Protein AF-A0A7K3ZWJ3-F1 (afdb_monomer_lite)

Secondary structure (DSSP, 8-state):
-----SSTT---EEEEEEEE-TTSS-EEEEEEES-HHHHHHHHHHHTTSTTEEEEEEETTEEEEEE--EE-----BTTTB-EEEEEEEEETTEEEEEEEEETHHHHHHTHHHHTSTT-SEEEE----TT-EEEEEEEEEEE----------EETTTEE-S--

Sequence (162 aa):
MQLELENPYVVVYKQIHAVVDDEGSRLELIERSNCYGGSAWARYHYCRGPLVKSCRNIGEWFRYTIEPGAVDLDLVSSKRSAGIESVAVNGREVEVTYAGLGGGGVGATLSRAGAEDVLRYEATESGGGRVARGTIVLPRRERMIIGIDDTDSKTEGATWSL

Radius of gyration: 18.42 Å; chains: 1; bounding box: 58×34×57 Å

Structure (mmCIF, N/CA/C/O backbone):
data_AF-A0A7K3ZWJ3-F1
#
_entry.id   AF-A0A7K3ZWJ3-F1
#
loop_
_atom_site.group_PDB
_atom_site.id
_atom_site.type_symbol
_atom_site.label_atom_id
_atom_site.label_alt_id
_atom_site.label_comp_id
_atom_site.label_asym_id
_atom_site.label_entity_id
_atom_site.label_seq_id
_atom_site.pdbx_PDB_ins_code
_atom_site.Cartn_x
_atom_site.Cartn_y
_atom_site.Cartn_z
_atom_site.occupancy
_atom_site.B_iso_or_equiv
_atom_site.auth_seq_id
_atom_site.auth_comp_id
_atom_site.auth_asym_id
_atom_site.auth_atom_id
_atom_site.pdbx_PDB_model_num
ATOM 1 N N . MET A 1 1 ? 35.267 13.521 7.972 1.00 61.84 1 MET A N 1
ATOM 2 C CA . MET A 1 1 ? 34.544 12.242 8.113 1.00 61.84 1 MET A CA 1
ATOM 3 C C . MET A 1 1 ? 33.374 12.289 7.148 1.00 61.84 1 MET A C 1
ATOM 5 O O . MET A 1 1 ? 32.490 13.112 7.343 1.00 61.84 1 MET A O 1
ATOM 9 N N . GLN A 1 2 ? 33.438 11.533 6.054 1.00 69.00 2 GLN A N 1
ATOM 10 C CA . GLN A 1 2 ? 32.365 11.464 5.063 1.00 69.00 2 GLN A CA 1
ATOM 11 C C . GLN A 1 2 ? 31.409 10.357 5.513 1.00 69.00 2 GLN A C 1
ATOM 13 O O . GLN A 1 2 ? 31.848 9.236 5.743 1.00 69.00 2 GLN A O 1
ATOM 18 N N . LEU A 1 3 ? 30.140 10.697 5.739 1.00 76.56 3 LEU A N 1
ATOM 19 C CA . LEU A 1 3 ? 29.101 9.711 6.028 1.00 76.56 3 LEU A CA 1
ATOM 20 C C . LEU A 1 3 ? 28.779 8.976 4.725 1.00 76.56 3 LEU A C 1
ATOM 22 O O . LEU A 1 3 ? 28.262 9.586 3.789 1.00 76.56 3 LEU A O 1
ATOM 26 N N . GLU A 1 4 ? 29.104 7.689 4.664 1.00 81.31 4 GLU A N 1
ATOM 27 C CA . GLU A 1 4 ? 28.627 6.801 3.608 1.00 81.31 4 GLU A CA 1
ATOM 28 C C . GLU A 1 4 ? 27.268 6.238 4.020 1.00 81.31 4 GLU A C 1
ATOM 30 O O . GLU A 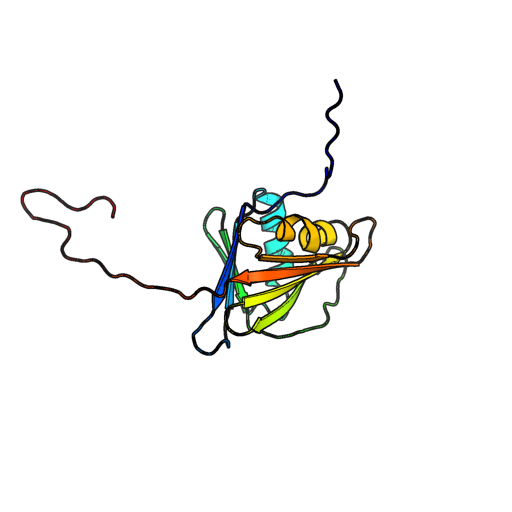1 4 ? 27.109 5.671 5.100 1.00 81.31 4 GLU A O 1
ATOM 35 N N . LEU A 1 5 ? 26.267 6.451 3.170 1.00 81.81 5 LEU A N 1
ATOM 36 C CA . LEU A 1 5 ? 24.941 5.873 3.333 1.00 81.81 5 LEU A CA 1
ATOM 37 C C . LEU A 1 5 ? 24.885 4.593 2.504 1.00 81.81 5 LEU A C 1
ATOM 39 O O . LEU A 1 5 ? 25.151 4.644 1.306 1.00 81.81 5 LEU A O 1
ATOM 43 N N . GLU A 1 6 ? 24.484 3.476 3.113 1.00 80.69 6 GLU A N 1
ATOM 44 C CA . GLU A 1 6 ? 24.318 2.202 2.397 1.00 80.69 6 GLU A CA 1
ATOM 45 C C . GLU A 1 6 ? 23.278 2.310 1.270 1.00 80.69 6 GLU A C 1
ATOM 47 O O . GLU A 1 6 ? 23.465 1.757 0.192 1.00 80.69 6 GLU A O 1
ATOM 52 N N . ASN A 1 7 ? 22.195 3.066 1.495 1.00 83.94 7 ASN A N 1
ATOM 53 C CA . ASN A 1 7 ? 21.112 3.261 0.531 1.00 83.94 7 ASN A CA 1
ATOM 54 C C . ASN A 1 7 ? 20.669 4.735 0.479 1.00 83.94 7 ASN A C 1
ATOM 56 O O . ASN A 1 7 ? 19.636 5.094 1.048 1.00 83.94 7 ASN A O 1
ATOM 60 N N . PRO A 1 8 ? 21.410 5.617 -0.218 1.00 87.62 8 PRO A N 1
ATOM 61 C CA . PRO A 1 8 ? 21.188 7.067 -0.162 1.00 87.62 8 PRO A CA 1
ATOM 62 C C . PRO A 1 8 ? 19.858 7.529 -0.782 1.00 87.62 8 PRO A C 1
ATOM 64 O O . PRO A 1 8 ? 19.431 8.656 -0.550 1.00 87.62 8 PRO A O 1
ATOM 67 N N . TYR A 1 9 ? 19.203 6.676 -1.574 1.00 88.19 9 TYR A N 1
ATOM 68 C CA . TYR A 1 9 ? 17.955 6.997 -2.276 1.00 88.19 9 TYR A CA 1
ATOM 69 C C . TYR A 1 9 ? 16.709 6.394 -1.620 1.00 88.19 9 TYR A C 1
ATOM 71 O O . TYR A 1 9 ? 15.590 6.713 -2.026 1.00 88.19 9 TYR A O 1
ATOM 79 N N . VAL A 1 10 ? 16.882 5.516 -0.629 1.00 90.69 10 VAL A N 1
ATOM 80 C CA . VAL A 1 10 ? 15.770 4.802 -0.001 1.00 90.69 10 VAL A CA 1
ATOM 81 C C . VAL A 1 10 ? 15.281 5.597 1.198 1.00 90.69 10 VAL A C 1
ATOM 83 O O . VAL A 1 10 ? 15.961 5.717 2.212 1.00 90.69 10 VAL A O 1
ATOM 86 N N . VAL A 1 11 ? 14.059 6.112 1.091 1.00 91.38 11 VAL A N 1
ATOM 87 C CA . VAL A 1 11 ? 13.335 6.681 2.232 1.00 91.38 11 VAL A CA 1
ATOM 88 C C . VAL A 1 11 ? 12.284 5.676 2.666 1.00 91.38 11 VAL A C 1
ATOM 90 O O . VAL A 1 11 ? 11.269 5.510 1.988 1.00 91.38 11 VAL A O 1
ATOM 93 N N . VAL A 1 12 ? 12.558 4.981 3.764 1.00 93.56 12 VAL A N 1
ATOM 94 C CA . VAL A 1 12 ? 11.694 3.921 4.284 1.00 93.56 12 VAL A CA 1
ATOM 95 C C . VAL A 1 12 ? 10.396 4.517 4.830 1.00 93.56 12 VAL A C 1
ATOM 97 O O . VAL A 1 12 ? 10.411 5.559 5.490 1.00 93.56 12 VAL A O 1
ATOM 100 N N . TYR A 1 13 ? 9.261 3.891 4.529 1.00 94.44 13 TYR A N 1
ATOM 101 C CA . TYR A 1 13 ? 7.970 4.256 5.113 1.00 94.44 13 TYR A CA 1
ATOM 102 C C . TYR A 1 13 ? 7.946 3.817 6.577 1.00 94.44 13 TYR A C 1
ATOM 104 O O . TYR A 1 13 ? 8.504 2.785 6.920 1.00 94.44 13 TYR A O 1
ATOM 112 N N . LYS A 1 14 ? 7.295 4.585 7.453 1.00 95.31 14 LYS A N 1
ATOM 113 C CA . LYS A 1 14 ? 7.142 4.183 8.856 1.00 95.31 14 LYS A CA 1
ATOM 114 C C . LYS A 1 14 ? 6.301 2.910 8.930 1.00 95.31 14 LYS A C 1
ATOM 116 O O . LYS A 1 14 ? 6.737 1.919 9.493 1.00 95.31 14 LYS A O 1
ATOM 121 N N . GLN A 1 15 ? 5.105 2.956 8.341 1.00 96.00 15 GLN A N 1
ATOM 122 C CA . GLN A 1 15 ? 4.070 1.932 8.492 1.00 96.00 15 GLN A CA 1
ATOM 123 C C . GLN A 1 15 ? 3.230 1.820 7.222 1.00 96.00 15 GLN A C 1
ATOM 125 O O . GLN A 1 15 ? 3.016 2.816 6.517 1.00 96.00 15 GLN A O 1
ATOM 130 N N . ILE A 1 16 ? 2.744 0.611 6.943 1.00 97.44 16 ILE A N 1
ATOM 131 C CA . ILE A 1 16 ? 1.801 0.339 5.855 1.00 97.44 16 ILE A CA 1
ATOM 132 C C . ILE A 1 16 ? 0.768 -0.668 6.358 1.00 97.44 16 ILE A C 1
ATOM 134 O O . ILE A 1 16 ? 1.102 -1.764 6.801 1.00 97.44 16 ILE A O 1
ATOM 138 N N . HIS A 1 17 ? -0.513 -0.324 6.279 1.00 97.81 17 HIS A N 1
ATOM 139 C CA . HIS A 1 17 ? -1.594 -1.212 6.695 1.00 97.81 17 HIS A CA 1
ATOM 140 C C . HIS A 1 17 ? -2.514 -1.533 5.525 1.00 97.81 17 HIS A C 1
ATOM 142 O O . HIS A 1 17 ? -2.927 -0.635 4.795 1.00 97.81 17 HIS A O 1
ATOM 148 N N . ALA A 1 18 ? -2.874 -2.808 5.393 1.00 98.31 18 ALA A N 1
ATOM 149 C CA . ALA A 1 18 ? -3.917 -3.268 4.492 1.00 98.31 18 ALA A CA 1
ATOM 150 C C . ALA A 1 18 ? -5.152 -3.654 5.312 1.00 98.31 18 ALA A C 1
ATOM 152 O O . ALA A 1 18 ? -5.154 -4.676 6.002 1.00 98.31 18 ALA A O 1
ATOM 153 N N . VAL A 1 19 ? -6.182 -2.811 5.264 1.00 98.12 19 VAL A N 1
ATOM 154 C CA . VAL A 1 19 ? -7.478 -3.084 5.894 1.00 98.12 19 VAL A CA 1
ATOM 155 C C . VAL A 1 19 ? -8.421 -3.604 4.824 1.00 98.12 19 VAL A C 1
ATOM 157 O O . VAL A 1 19 ? -8.643 -2.916 3.834 1.00 98.12 19 VAL A O 1
ATOM 160 N N . VAL A 1 20 ? -8.960 -4.798 5.001 1.00 98.06 20 VAL A N 1
ATOM 161 C CA . VAL A 1 20 ? -9.789 -5.476 4.000 1.00 98.06 20 VAL A CA 1
ATOM 162 C C . VAL A 1 20 ? -11.202 -5.628 4.547 1.00 98.06 20 VAL A C 1
ATOM 164 O O . VAL A 1 20 ? -11.378 -5.778 5.756 1.00 98.06 20 VAL A O 1
ATOM 167 N N . ASP A 1 21 ? -12.199 -5.550 3.672 1.00 95.69 21 ASP A N 1
ATOM 168 C CA . ASP A 1 21 ? -13.561 -5.955 4.013 1.00 95.69 21 ASP A CA 1
ATOM 169 C C . ASP A 1 21 ? -13.667 -7.477 4.236 1.00 95.69 21 ASP A C 1
ATOM 171 O O . ASP A 1 21 ? -12.733 -8.249 3.984 1.00 95.69 21 ASP A O 1
ATOM 175 N N . ASP A 1 22 ? -14.817 -7.917 4.738 1.00 92.44 22 ASP A N 1
ATOM 176 C CA . ASP A 1 22 ? -15.046 -9.324 5.079 1.00 92.44 22 ASP A CA 1
ATOM 177 C C . ASP A 1 22 ? -14.977 -10.219 3.831 1.00 92.44 22 ASP A C 1
ATOM 179 O O . ASP A 1 22 ? -14.364 -11.291 3.857 1.00 92.44 22 ASP A O 1
ATOM 183 N N . GLU A 1 23 ? -15.532 -9.732 2.716 1.00 93.06 23 GLU A N 1
ATOM 184 C CA . GLU A 1 23 ? -15.609 -10.439 1.433 1.00 93.06 23 GLU A CA 1
ATOM 185 C C . GLU A 1 23 ? -14.290 -10.435 0.641 1.00 93.06 23 GLU A C 1
ATOM 187 O O . GLU A 1 23 ? -14.157 -11.178 -0.331 1.00 93.06 23 GLU A O 1
ATOM 192 N N . GLY A 1 24 ? -13.306 -9.616 1.023 1.00 93.62 24 GLY A N 1
ATOM 193 C CA . GLY A 1 24 ? -12.074 -9.442 0.250 1.00 93.62 24 GLY A CA 1
ATOM 194 C C . GLY A 1 24 ? -12.262 -8.665 -1.057 1.00 93.62 24 GLY A C 1
ATOM 195 O O . GLY A 1 24 ? -11.372 -8.682 -1.906 1.00 93.62 24 GLY A O 1
ATOM 196 N N . SER A 1 25 ? -13.403 -7.996 -1.238 1.00 94.56 25 SER A N 1
ATOM 197 C CA . SER A 1 25 ? -13.757 -7.246 -2.448 1.00 94.56 25 SER A CA 1
ATOM 198 C C . SER A 1 25 ? -13.183 -5.827 -2.455 1.00 94.56 25 SER A C 1
ATOM 200 O O . SER A 1 25 ? -13.039 -5.200 -3.510 1.00 94.56 25 SER A O 1
ATOM 202 N N . ARG A 1 26 ? -12.850 -5.297 -1.272 1.00 95.94 26 ARG A N 1
ATOM 203 C CA . ARG A 1 26 ? -12.358 -3.932 -1.085 1.00 95.94 26 ARG A CA 1
ATOM 204 C C . ARG A 1 26 ? -11.242 -3.903 -0.061 1.00 95.94 26 ARG A C 1
ATOM 206 O O . ARG A 1 26 ? -11.332 -4.470 1.023 1.00 95.94 26 ARG A O 1
ATOM 213 N N . LEU A 1 27 ? -10.211 -3.144 -0.391 1.00 97.31 27 LEU A N 1
ATOM 214 C CA . LEU A 1 27 ? -9.058 -2.932 0.461 1.00 97.31 27 LEU A CA 1
ATOM 215 C C . LEU A 1 27 ? -8.811 -1.438 0.635 1.00 97.31 27 LEU A C 1
ATOM 217 O O . LEU A 1 27 ? -8.890 -0.656 -0.309 1.00 97.31 27 LEU A O 1
ATOM 221 N N . GLU A 1 28 ? -8.471 -1.032 1.847 1.00 97.81 28 GLU A N 1
ATOM 222 C CA . GLU A 1 28 ? -7.891 0.266 2.125 1.00 97.81 28 GLU A CA 1
ATOM 223 C C . GLU A 1 28 ? -6.422 0.105 2.502 1.00 97.81 28 GLU A C 1
ATOM 225 O O . GLU A 1 28 ? -6.086 -0.445 3.553 1.00 97.81 28 GLU A O 1
ATOM 230 N N . LEU A 1 29 ? -5.553 0.617 1.635 1.00 97.62 29 LEU A N 1
ATOM 231 C CA . LEU A 1 29 ? -4.126 0.700 1.885 1.00 97.62 29 LEU A CA 1
ATOM 232 C C . LEU A 1 29 ? -3.827 2.029 2.572 1.00 97.62 29 LEU A C 1
ATOM 234 O O . LEU A 1 29 ? -4.188 3.092 2.060 1.00 97.62 29 LEU A O 1
ATOM 238 N N . ILE A 1 30 ? -3.182 1.970 3.728 1.00 96.88 30 ILE A N 1
ATOM 239 C CA . ILE A 1 30 ? -2.909 3.116 4.588 1.00 96.88 30 ILE A CA 1
ATOM 240 C C . ILE A 1 30 ? -1.393 3.213 4.770 1.00 96.88 30 ILE A C 1
ATOM 242 O O . ILE A 1 30 ? -0.797 2.409 5.477 1.00 96.88 30 ILE A O 1
ATOM 246 N N . GLU A 1 31 ? -0.769 4.185 4.114 1.00 96.06 31 GLU A N 1
ATOM 247 C CA . GLU A 1 31 ? 0.680 4.376 4.090 1.00 96.06 31 GLU A CA 1
ATOM 248 C C . GLU A 1 31 ? 1.092 5.585 4.935 1.00 96.06 31 GLU A C 1
ATOM 250 O O . GLU A 1 31 ? 0.583 6.695 4.742 1.00 96.06 31 GLU A O 1
ATOM 255 N N . ARG A 1 32 ? 2.062 5.392 5.832 1.00 95.31 32 ARG A N 1
ATOM 256 C CA . ARG A 1 32 ? 2.699 6.455 6.618 1.00 95.31 32 ARG A CA 1
ATOM 257 C C . ARG A 1 32 ? 4.140 6.623 6.184 1.00 95.31 32 ARG A C 1
ATOM 259 O O . ARG A 1 32 ? 4.999 5.803 6.499 1.00 95.31 32 ARG A O 1
ATOM 266 N N . SER A 1 33 ? 4.427 7.703 5.480 1.00 88.81 33 SER A N 1
ATOM 267 C CA . SER A 1 33 ? 5.769 7.960 4.964 1.00 88.81 33 SER A CA 1
ATOM 268 C C . SER A 1 33 ? 6.590 8.859 5.882 1.00 88.81 33 SER A C 1
ATOM 270 O O . SER A 1 33 ? 6.054 9.721 6.575 1.00 88.81 33 SER A O 1
ATOM 272 N N . ASN A 1 34 ? 7.914 8.714 5.819 1.00 89.81 34 ASN A N 1
ATOM 273 C CA . ASN A 1 34 ? 8.865 9.649 6.424 1.00 89.81 34 ASN A CA 1
ATOM 274 C C . ASN A 1 34 ? 9.084 10.926 5.588 1.00 89.81 34 ASN A C 1
ATOM 276 O O . ASN A 1 34 ? 9.726 11.862 6.056 1.00 89.81 34 ASN A O 1
ATOM 280 N N . CYS A 1 35 ? 8.552 10.996 4.362 1.00 88.69 35 CYS A N 1
ATOM 281 C CA . CYS A 1 35 ? 8.711 12.146 3.474 1.00 88.69 35 CYS A CA 1
ATOM 282 C C . CYS A 1 35 ? 7.365 12.599 2.899 1.00 88.69 35 CYS A C 1
ATOM 284 O O . CYS A 1 35 ? 6.795 11.949 2.017 1.00 88.69 35 CYS A O 1
ATOM 286 N N . TYR A 1 36 ? 6.881 13.763 3.341 1.00 86.44 36 TYR A N 1
ATOM 287 C CA . TYR A 1 36 ? 5.639 14.331 2.813 1.00 86.44 36 TYR A CA 1
ATOM 288 C C . TYR A 1 36 ? 5.725 14.606 1.304 1.00 86.44 36 TYR A C 1
ATOM 290 O O . TYR A 1 36 ? 4.821 14.227 0.568 1.00 86.44 36 TYR A O 1
ATOM 298 N N . GLY A 1 37 ? 6.829 15.191 0.820 1.00 87.62 37 GLY A N 1
ATOM 299 C CA . GLY A 1 37 ? 7.011 15.504 -0.604 1.00 87.62 37 GLY A CA 1
ATOM 300 C C . GLY A 1 37 ? 6.952 14.265 -1.504 1.00 87.62 37 GLY A C 1
ATOM 301 O O . GLY A 1 37 ? 6.184 14.234 -2.467 1.00 87.62 37 GLY A O 1
ATOM 302 N N . GLY A 1 38 ? 7.687 13.207 -1.143 1.00 86.19 38 GLY A N 1
ATOM 303 C CA . GLY A 1 38 ? 7.643 11.923 -1.850 1.00 86.19 38 GLY A CA 1
ATOM 304 C C . GLY A 1 38 ? 6.254 11.280 -1.823 1.00 86.19 38 GLY A C 1
ATOM 305 O O . GLY A 1 38 ? 5.835 10.654 -2.794 1.00 86.19 38 GLY A O 1
ATOM 306 N N . SER A 1 39 ? 5.494 11.505 -0.757 1.00 84.44 39 SER A N 1
ATOM 307 C CA . SER A 1 39 ? 4.142 10.958 -0.618 1.00 84.44 39 SER A CA 1
ATOM 308 C C . SER A 1 39 ? 3.084 11.764 -1.355 1.00 84.44 39 SER A C 1
ATOM 310 O O . SER A 1 39 ? 2.156 11.189 -1.911 1.00 84.44 39 SER A O 1
ATOM 312 N N . ALA A 1 40 ? 3.228 13.086 -1.434 1.00 90.06 40 ALA A N 1
ATOM 313 C CA . ALA A 1 40 ? 2.395 13.925 -2.289 1.00 90.06 40 ALA A CA 1
ATOM 314 C C . ALA A 1 40 ? 2.606 13.568 -3.771 1.00 90.06 40 ALA A C 1
ATOM 316 O O . ALA A 1 40 ? 1.638 13.484 -4.533 1.00 90.06 40 ALA A O 1
ATOM 317 N N . TRP A 1 41 ? 3.855 13.281 -4.156 1.00 91.69 41 TRP A N 1
ATOM 318 C CA . TRP A 1 41 ? 4.194 12.736 -5.470 1.00 91.69 41 TRP A CA 1
ATOM 319 C C . TRP A 1 41 ? 3.575 11.345 -5.690 1.00 91.69 41 TRP A C 1
ATOM 321 O O . TRP A 1 41 ? 2.916 11.122 -6.708 1.00 91.69 41 TRP A O 1
ATOM 331 N N . ALA A 1 42 ? 3.705 10.432 -4.720 1.00 90.44 42 ALA A N 1
ATOM 332 C CA . ALA A 1 42 ? 3.099 9.101 -4.793 1.00 90.44 42 ALA A CA 1
ATOM 333 C C . ALA A 1 42 ? 1.574 9.199 -4.918 1.00 90.44 42 ALA A C 1
ATOM 335 O O . ALA A 1 42 ? 1.002 8.628 -5.840 1.00 90.44 42 ALA A O 1
ATOM 336 N N . ARG A 1 43 ? 0.919 10.025 -4.097 1.00 91.25 43 ARG A N 1
ATOM 337 C CA . ARG A 1 43 ? -0.513 10.318 -4.202 1.00 91.25 43 ARG A CA 1
ATOM 338 C C . ARG A 1 43 ? -0.879 10.756 -5.618 1.00 91.25 43 ARG A C 1
ATOM 340 O O . ARG A 1 43 ? -1.812 10.213 -6.196 1.00 91.25 43 ARG A O 1
ATOM 347 N N . TYR A 1 44 ? -0.147 11.699 -6.211 1.00 92.44 44 TYR A N 1
ATOM 348 C CA . TYR A 1 44 ? -0.424 12.141 -7.579 1.00 92.44 44 TYR A CA 1
ATOM 349 C C . TYR A 1 44 ? -0.441 10.957 -8.568 1.00 92.44 44 TYR A C 1
ATOM 351 O O . TYR A 1 44 ? -1.405 10.798 -9.319 1.00 92.44 44 TYR A O 1
ATOM 359 N N . HIS A 1 45 ? 0.582 10.106 -8.574 1.00 94.31 45 HIS A N 1
ATOM 360 C CA . HIS A 1 45 ? 0.658 9.026 -9.564 1.00 94.31 45 HIS A CA 1
ATOM 361 C C . HIS A 1 45 ? -0.255 7.836 -9.236 1.00 94.31 45 HIS A C 1
ATOM 363 O O . HIS A 1 45 ? -1.000 7.381 -10.103 1.00 94.31 45 HIS A O 1
ATOM 369 N N . TYR A 1 46 ? -0.264 7.382 -7.985 1.00 95.06 46 TYR A N 1
ATOM 370 C CA . TYR A 1 46 ? -0.940 6.157 -7.562 1.00 95.06 46 TYR A CA 1
ATOM 371 C C . TYR A 1 46 ? -2.460 6.333 -7.556 1.00 95.06 46 TYR A C 1
ATOM 373 O O . TYR A 1 46 ? -3.173 5.436 -7.991 1.00 95.06 46 TYR A O 1
ATOM 381 N N . CYS A 1 47 ? -2.975 7.514 -7.188 1.00 94.69 47 CYS A N 1
ATOM 382 C CA . CYS A 1 47 ? -4.417 7.786 -7.241 1.00 94.69 47 CYS A CA 1
ATOM 383 C C . CYS A 1 47 ? -5.010 7.775 -8.655 1.00 94.69 47 CYS A C 1
ATOM 385 O O . CYS A 1 47 ? -6.226 7.761 -8.802 1.00 94.69 47 CYS A O 1
ATOM 387 N N . ARG A 1 48 ? -4.167 7.843 -9.691 1.00 92.62 48 ARG A N 1
ATOM 388 C CA . ARG A 1 48 ? -4.572 7.760 -11.104 1.00 92.62 48 ARG A CA 1
ATOM 389 C C . ARG A 1 48 ? -4.320 6.370 -11.698 1.00 92.62 48 ARG A C 1
ATOM 391 O O . ARG A 1 48 ? -4.380 6.199 -12.923 1.00 92.62 48 ARG A O 1
ATOM 398 N N . GLY A 1 49 ? -3.969 5.411 -10.842 1.00 92.50 49 GLY A N 1
ATOM 399 C CA . GLY A 1 49 ? -3.852 4.003 -11.179 1.00 92.50 49 GLY A CA 1
ATOM 400 C C . GLY A 1 49 ? -5.234 3.353 -11.302 1.00 92.50 49 GLY A C 1
ATOM 401 O O . GLY A 1 49 ? -6.161 3.752 -10.602 1.00 92.50 49 GLY A O 1
ATOM 402 N N . PRO A 1 50 ? -5.388 2.352 -12.178 1.00 94.56 50 PRO A N 1
ATOM 403 C CA . PRO A 1 50 ? -6.690 1.756 -12.499 1.00 94.56 50 PRO A CA 1
ATOM 404 C C . PRO A 1 50 ? -7.321 0.944 -11.351 1.00 94.56 50 PRO A C 1
ATOM 406 O O . PRO A 1 50 ? -8.544 0.832 -11.302 1.00 94.56 50 PRO A O 1
ATOM 409 N N . LEU A 1 51 ? -6.525 0.414 -10.411 1.00 96.88 51 LEU A N 1
ATOM 410 C CA . LEU A 1 51 ? -7.041 -0.314 -9.238 1.00 96.88 51 LEU A CA 1
ATOM 411 C C . LEU A 1 51 ? -7.540 0.619 -8.121 1.00 96.88 51 LEU A C 1
ATOM 413 O O . LEU A 1 51 ? -8.350 0.218 -7.283 1.00 96.88 51 LEU A O 1
ATOM 417 N N . VAL A 1 52 ? -7.073 1.873 -8.092 1.00 97.44 52 VAL A N 1
ATOM 418 C CA . VAL A 1 52 ? -7.403 2.831 -7.031 1.00 97.44 52 VAL A CA 1
ATOM 419 C C . VAL A 1 52 ? -8.735 3.510 -7.347 1.00 97.44 52 VAL A C 1
ATOM 421 O O . VAL A 1 52 ? -8.852 4.264 -8.309 1.00 97.44 52 VAL A O 1
ATOM 424 N N . LYS A 1 53 ? -9.747 3.279 -6.507 1.00 97.62 53 LYS A N 1
ATOM 425 C CA . LYS A 1 53 ? -11.092 3.865 -6.654 1.00 97.62 53 LYS A CA 1
ATOM 426 C C . LYS A 1 53 ? -11.191 5.255 -6.038 1.00 97.62 53 LYS A C 1
ATOM 428 O O . LYS A 1 53 ? -11.932 6.106 -6.520 1.00 97.62 53 LYS A O 1
ATOM 433 N N . SER A 1 54 ? -10.468 5.489 -4.948 1.00 96.88 54 SER A N 1
ATOM 434 C CA . SER A 1 54 ? -10.380 6.805 -4.325 1.00 96.88 54 SER A CA 1
ATOM 435 C C . SER A 1 54 ? -9.109 6.922 -3.502 1.00 96.88 54 SER A C 1
ATOM 437 O O . SER A 1 54 ? -8.504 5.922 -3.107 1.00 96.88 54 SER A O 1
ATOM 439 N N . CYS A 1 55 ? -8.697 8.155 -3.227 1.00 95.81 55 CYS A N 1
ATOM 440 C CA . CYS A 1 55 ? -7.584 8.391 -2.333 1.00 95.81 55 CYS A CA 1
ATOM 441 C C . CYS A 1 55 ? -7.733 9.690 -1.554 1.00 95.81 55 CYS A C 1
ATOM 443 O O . CYS A 1 55 ? -8.321 10.670 -2.023 1.00 95.81 55 CYS A O 1
ATOM 445 N N . ARG A 1 56 ? -7.141 9.719 -0.366 1.00 94.00 56 ARG A N 1
ATOM 446 C CA . ARG A 1 56 ? -7.113 10.901 0.497 1.00 94.00 56 ARG A CA 1
ATOM 447 C C . ARG A 1 56 ? -5.842 10.933 1.324 1.00 94.00 56 ARG A C 1
ATOM 449 O O . ARG A 1 56 ? -5.183 9.915 1.514 1.00 94.00 56 ARG A O 1
ATOM 456 N N . ASN A 1 57 ? -5.519 12.115 1.820 1.00 91.25 57 ASN A N 1
ATOM 457 C CA . ASN A 1 57 ? -4.466 12.306 2.800 1.00 91.25 57 ASN A CA 1
ATOM 458 C C . ASN A 1 57 ? -5.101 12.820 4.101 1.00 91.25 57 ASN A C 1
ATOM 460 O O . ASN A 1 57 ? -6.006 13.653 4.051 1.00 91.25 57 ASN A O 1
ATOM 464 N N . ILE A 1 58 ? -4.681 12.262 5.236 1.00 90.19 58 ILE A N 1
ATOM 465 C CA . ILE A 1 58 ? -5.131 12.632 6.582 1.00 90.19 58 ILE A CA 1
ATOM 466 C C . ILE A 1 58 ? -3.876 12.773 7.445 1.00 90.19 58 ILE A C 1
ATOM 468 O O . ILE A 1 58 ? -3.313 11.779 7.905 1.00 90.19 58 ILE A O 1
ATOM 472 N N . GLY A 1 59 ? -3.400 14.005 7.625 1.00 88.06 59 GLY A N 1
ATOM 473 C CA . GLY A 1 59 ? -2.105 14.252 8.260 1.00 88.06 59 GLY A CA 1
ATOM 474 C C . GLY A 1 59 ? -0.967 13.572 7.488 1.00 88.06 59 GLY A C 1
ATOM 475 O O . GLY A 1 59 ? -0.837 13.728 6.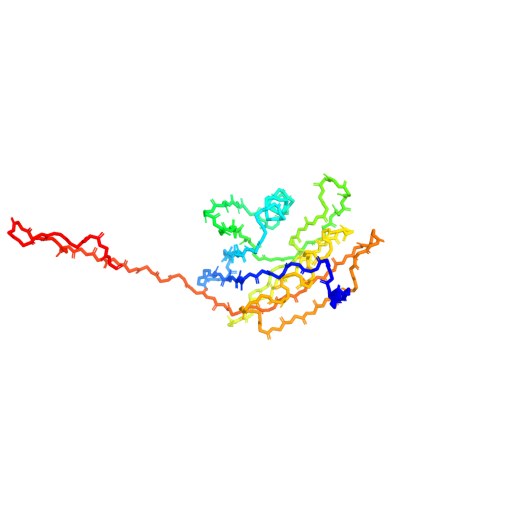277 1.00 88.06 59 GLY A O 1
ATOM 476 N N . GLU A 1 60 ? -0.147 12.778 8.172 1.00 87.69 60 GLU A N 1
ATOM 477 C CA . GLU A 1 60 ? 0.950 12.021 7.543 1.00 87.69 60 GLU A CA 1
ATOM 478 C C . GLU A 1 60 ? 0.507 10.719 6.845 1.00 87.69 60 GLU A C 1
ATOM 480 O O . GLU A 1 60 ? 1.334 10.037 6.238 1.00 87.69 60 GLU A O 1
ATOM 485 N N . TRP A 1 61 ? -0.786 10.382 6.900 1.00 92.81 61 TRP A N 1
ATOM 486 C CA . TRP A 1 61 ? -1.326 9.148 6.335 1.00 92.81 61 TRP A CA 1
ATOM 487 C C . TRP A 1 61 ? -1.904 9.352 4.940 1.00 92.81 61 TRP A C 1
ATOM 489 O O . TRP A 1 61 ? -2.780 10.191 4.717 1.00 92.81 61 TRP A O 1
ATOM 499 N N . PHE A 1 62 ? -1.474 8.517 4.005 1.00 94.25 62 PHE A N 1
ATOM 500 C CA . PHE A 1 62 ? -2.009 8.434 2.653 1.00 94.25 62 PHE A CA 1
ATOM 501 C C . PHE A 1 62 ? -2.856 7.177 2.544 1.00 94.25 62 PHE A C 1
ATOM 503 O O . PHE A 1 62 ? -2.410 6.087 2.881 1.00 94.25 62 PHE A O 1
ATOM 510 N N . ARG A 1 63 ? -4.108 7.341 2.125 1.00 96.12 63 ARG A N 1
ATOM 511 C CA . ARG A 1 63 ? -5.098 6.265 2.110 1.00 96.12 63 ARG A CA 1
ATOM 512 C C . ARG A 1 63 ? -5.596 6.060 0.694 1.00 96.12 63 ARG A C 1
ATOM 514 O O . ARG A 1 63 ? -6.050 7.024 0.072 1.00 96.12 63 ARG A O 1
ATOM 521 N N . TYR A 1 64 ? -5.548 4.823 0.223 1.00 97.62 64 TYR A N 1
ATOM 522 C CA . TYR A 1 64 ? -6.051 4.404 -1.080 1.00 97.62 64 TYR A CA 1
ATOM 523 C C . TYR A 1 64 ? -7.151 3.375 -0.862 1.00 97.62 64 TYR A C 1
ATOM 525 O O . TYR A 1 64 ? -6.918 2.360 -0.217 1.00 97.62 64 TYR A O 1
ATOM 533 N N . THR A 1 65 ? -8.342 3.629 -1.397 1.00 97.81 65 THR A N 1
ATOM 534 C CA . THR A 1 65 ? -9.361 2.584 -1.536 1.00 97.81 65 THR A CA 1
ATOM 535 C C . THR A 1 65 ? -9.123 1.871 -2.855 1.00 97.81 65 THR A C 1
ATOM 537 O O . THR A 1 65 ? -9.076 2.517 -3.904 1.00 97.81 65 THR A O 1
ATOM 540 N N . ILE A 1 66 ? -8.962 0.559 -2.792 1.00 98.25 66 ILE A N 1
ATOM 541 C CA . ILE A 1 66 ? -8.527 -0.302 -3.883 1.00 98.25 66 ILE A CA 1
ATOM 542 C C . ILE A 1 66 ? -9.521 -1.451 -4.025 1.00 98.25 66 ILE A C 1
ATOM 544 O O . ILE A 1 66 ? -10.033 -1.978 -3.037 1.00 98.25 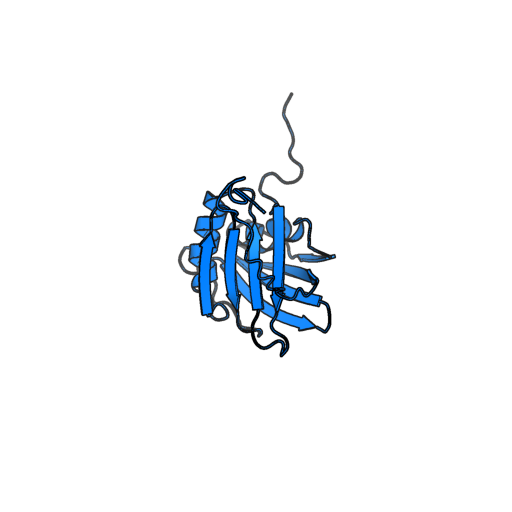66 ILE A O 1
ATOM 548 N N . GLU A 1 67 ? -9.786 -1.827 -5.266 1.00 96.62 67 GLU A N 1
ATOM 549 C CA . GLU A 1 67 ? -10.420 -3.101 -5.599 1.00 96.62 67 GLU A CA 1
ATOM 550 C C . GLU A 1 67 ? -9.301 -4.087 -5.957 1.00 96.62 67 GLU A C 1
ATOM 552 O O . GLU A 1 67 ? -8.496 -3.761 -6.839 1.00 96.62 67 GLU A O 1
ATOM 557 N N . PRO A 1 68 ? -9.172 -5.225 -5.249 1.00 97.81 68 PRO A N 1
ATOM 558 C CA . PRO A 1 68 ? -8.155 -6.224 -5.553 1.00 97.81 68 PRO A CA 1
ATOM 559 C C . PRO A 1 68 ? -8.223 -6.703 -7.005 1.00 97.81 68 PRO A C 1
ATOM 561 O O . PRO A 1 68 ? -9.292 -6.782 -7.607 1.00 97.81 68 PRO A O 1
ATOM 564 N N . GLY A 1 69 ? -7.065 -7.014 -7.575 1.00 98.12 69 GLY A N 1
ATOM 565 C CA . GLY A 1 69 ? -6.925 -7.343 -8.987 1.00 98.12 69 GLY A CA 1
ATOM 566 C C . GLY A 1 69 ? -5.495 -7.160 -9.474 1.00 98.12 69 GLY A C 1
ATOM 567 O O . GLY A 1 69 ? -4.607 -6.796 -8.706 1.00 98.12 69 GLY A O 1
ATOM 568 N N . ALA A 1 70 ? -5.279 -7.402 -10.763 1.00 98.19 70 ALA A N 1
ATOM 569 C CA . ALA A 1 70 ? -3.995 -7.235 -11.434 1.00 98.19 70 ALA A CA 1
ATOM 570 C C . ALA A 1 70 ? -4.202 -6.538 -12.780 1.00 98.19 70 ALA A C 1
ATOM 572 O O . ALA A 1 70 ? -5.186 -6.795 -13.478 1.00 98.19 70 ALA A O 1
ATOM 573 N N . VAL A 1 71 ? -3.289 -5.636 -13.125 1.00 97.44 71 VAL A N 1
ATOM 574 C CA . VAL A 1 71 ? -3.354 -4.797 -14.326 1.00 97.44 71 VAL A CA 1
ATOM 575 C C . VAL A 1 71 ? -1.952 -4.484 -14.818 1.00 97.44 71 VAL A C 1
ATOM 577 O O . VAL A 1 71 ? -1.061 -4.205 -14.022 1.00 97.44 71 VAL A O 1
ATOM 580 N N . ASP A 1 72 ? -1.777 -4.412 -16.132 1.00 94.38 72 ASP A N 1
ATOM 581 C CA . ASP A 1 72 ? -0.541 -3.883 -16.699 1.00 94.38 72 ASP A CA 1
ATOM 582 C C . ASP A 1 72 ? -0.533 -2.355 -16.605 1.00 94.38 72 ASP A C 1
ATOM 584 O O . ASP A 1 72 ? -1.425 -1.657 -17.105 1.00 94.38 72 ASP A O 1
ATOM 588 N N . LEU A 1 73 ? 0.490 -1.810 -15.949 1.00 94.00 73 LEU A N 1
ATOM 589 C CA . LEU A 1 73 ? 0.667 -0.369 -15.854 1.00 94.00 73 LEU A CA 1
ATOM 590 C C . LEU A 1 73 ? 1.397 0.161 -17.090 1.00 94.00 73 LEU A C 1
ATOM 592 O O . LEU A 1 73 ? 2.585 -0.086 -17.283 1.00 94.00 73 LEU A O 1
ATOM 596 N N . ASP A 1 74 ? 0.702 0.982 -17.877 1.00 91.62 74 ASP A N 1
ATOM 597 C CA . ASP A 1 74 ? 1.319 1.816 -18.916 1.00 91.62 74 ASP A CA 1
ATOM 598 C C . ASP A 1 74 ? 2.131 2.951 -18.263 1.00 91.62 74 ASP A C 1
ATOM 600 O O . ASP A 1 74 ? 1.637 4.064 -18.033 1.00 91.62 74 ASP A O 1
ATOM 604 N N . LEU A 1 75 ? 3.352 2.619 -17.831 1.00 93.38 75 LEU A N 1
ATOM 605 C CA . LEU A 1 75 ? 4.240 3.535 -17.127 1.00 93.38 75 LEU A CA 1
ATOM 606 C C . LEU A 1 75 ? 4.880 4.519 -18.104 1.00 93.38 75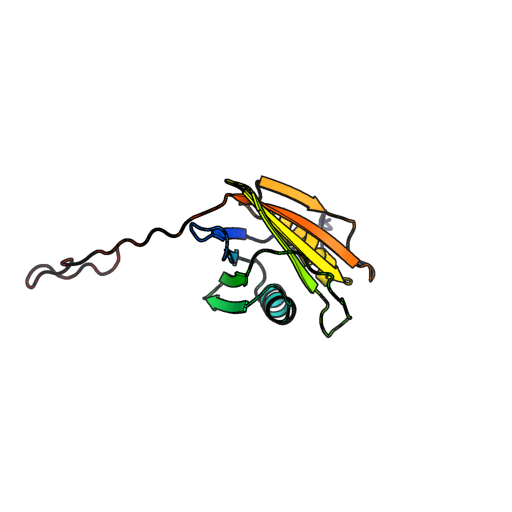 LEU A C 1
ATOM 608 O O . LEU A 1 75 ? 5.705 4.160 -18.941 1.00 93.38 75 LEU A O 1
ATOM 612 N N . VAL A 1 76 ? 4.563 5.799 -17.926 1.00 90.44 76 VAL A N 1
ATOM 613 C CA . VAL A 1 76 ? 5.082 6.887 -18.759 1.00 90.44 76 VAL A CA 1
ATOM 614 C C . VAL A 1 76 ? 5.673 7.964 -17.868 1.00 90.44 76 VAL A C 1
ATOM 616 O O . VAL A 1 76 ? 4.988 8.488 -16.980 1.00 90.44 76 VAL A O 1
ATOM 619 N N . SER A 1 77 ? 6.929 8.330 -18.138 1.00 85.69 77 SER A N 1
ATOM 620 C CA . SER A 1 77 ? 7.635 9.377 -17.397 1.00 85.69 77 SER A CA 1
ATOM 621 C C . SER A 1 77 ? 6.793 10.647 -17.284 1.00 85.69 77 SER A C 1
ATOM 623 O O . SER A 1 77 ? 6.169 11.096 -18.247 1.00 85.69 77 SER A O 1
ATOM 625 N N . SER A 1 78 ? 6.772 11.222 -16.085 1.00 81.12 78 SER A N 1
ATOM 626 C CA . SER A 1 78 ? 6.051 12.448 -15.714 1.00 81.12 78 SER A CA 1
ATOM 627 C C . SER A 1 78 ? 4.519 12.390 -15.805 1.00 81.12 78 SER A C 1
ATOM 629 O O . SER A 1 78 ? 3.862 13.288 -15.287 1.00 81.12 78 SER A O 1
ATOM 631 N N . LYS A 1 79 ? 3.924 11.349 -16.402 1.00 84.25 79 LYS A N 1
ATOM 632 C CA . LYS A 1 79 ? 2.463 11.173 -16.490 1.00 84.25 79 LYS A CA 1
ATOM 633 C C . LYS A 1 79 ? 1.977 10.133 -15.483 1.00 84.25 79 LYS A C 1
ATOM 635 O O . LYS A 1 79 ? 1.266 10.453 -14.531 1.00 84.25 79 LYS A O 1
ATOM 640 N N . ARG A 1 80 ? 2.430 8.892 -15.646 1.00 88.00 80 ARG A N 1
ATOM 641 C CA . ARG A 1 80 ? 2.127 7.749 -14.779 1.00 88.00 80 ARG A CA 1
ATOM 642 C C . ARG A 1 80 ? 3.434 7.029 -14.479 1.00 88.00 80 ARG A C 1
ATOM 644 O O . ARG A 1 80 ? 3.682 5.931 -14.947 1.00 88.00 80 ARG A O 1
ATOM 651 N N . SER A 1 81 ? 4.305 7.698 -13.733 1.00 92.69 81 SER A N 1
ATOM 652 C CA . SER A 1 81 ? 5.641 7.175 -13.442 1.00 92.69 81 SER A CA 1
ATOM 653 C C . SER A 1 81 ? 5.637 6.047 -12.412 1.00 92.69 81 SER A C 1
ATOM 655 O O . SER A 1 81 ? 6.677 5.436 -12.207 1.00 92.69 81 SER A O 1
ATOM 657 N N . ALA A 1 82 ? 4.525 5.806 -11.717 1.00 95.81 82 ALA A N 1
ATOM 658 C CA . ALA A 1 82 ? 4.385 4.729 -10.748 1.00 95.81 82 ALA A CA 1
ATOM 659 C C . ALA A 1 82 ? 2.908 4.416 -10.468 1.00 95.81 82 ALA A C 1
ATOM 661 O O . ALA A 1 82 ? 2.032 5.239 -10.752 1.00 95.81 82 ALA A O 1
ATOM 662 N N . GLY A 1 83 ? 2.644 3.248 -9.889 1.00 96.81 83 GLY A N 1
ATOM 663 C CA . GLY A 1 83 ? 1.309 2.836 -9.474 1.00 96.81 83 GLY A CA 1
ATOM 664 C C . GLY A 1 83 ? 1.293 1.481 -8.774 1.00 96.81 83 GLY A C 1
ATOM 665 O O . GLY A 1 83 ? 2.336 0.878 -8.526 1.00 96.81 83 GLY A O 1
ATOM 666 N N . ILE A 1 84 ? 0.079 1.026 -8.472 1.00 97.88 84 ILE A N 1
ATOM 667 C CA . ILE A 1 84 ? -0.205 -0.298 -7.914 1.00 97.88 84 ILE A CA 1
ATOM 668 C C . ILE A 1 84 ? -0.579 -1.209 -9.084 1.00 97.88 84 ILE A C 1
ATOM 670 O O . ILE A 1 84 ? -1.556 -0.931 -9.781 1.00 97.88 84 ILE A O 1
ATOM 674 N N . GLU A 1 85 ? 0.247 -2.221 -9.332 1.00 97.88 85 GLU A N 1
ATOM 675 C CA . GLU A 1 85 ? 0.129 -3.167 -10.450 1.00 97.88 85 GLU A CA 1
ATOM 676 C C . GLU A 1 85 ? -0.763 -4.353 -10.071 1.00 97.88 85 GLU A C 1
ATOM 678 O O . GLU A 1 85 ? -1.577 -4.802 -10.876 1.00 97.88 85 GLU A O 1
ATOM 683 N N . SER A 1 86 ? -0.682 -4.819 -8.823 1.00 98.44 86 SER A N 1
ATOM 684 C CA . SER A 1 86 ? -1.593 -5.841 -8.319 1.00 98.44 86 SER A CA 1
ATOM 685 C C . SER A 1 86 ? -1.854 -5.716 -6.819 1.00 98.44 86 SER A C 1
ATOM 687 O O . SER A 1 86 ? -1.038 -5.191 -6.057 1.00 98.44 86 SER A O 1
ATOM 689 N N . VAL A 1 87 ? -3.025 -6.198 -6.409 1.00 98.56 87 VAL A N 1
ATOM 690 C CA . VAL A 1 87 ? -3.394 -6.448 -5.015 1.00 98.56 87 VAL A CA 1
ATOM 691 C C . VAL A 1 87 ? -4.118 -7.783 -4.948 1.00 98.56 87 VAL A C 1
ATOM 693 O O . VAL A 1 87 ? -5.125 -7.965 -5.633 1.00 98.56 87 VAL A O 1
ATOM 696 N N . ALA A 1 88 ? -3.643 -8.687 -4.096 1.00 98.31 88 ALA A N 1
ATOM 697 C CA . ALA A 1 88 ? -4.275 -9.977 -3.842 1.00 98.31 88 ALA A CA 1
ATOM 698 C C . ALA A 1 88 ? -4.507 -10.177 -2.340 1.00 98.31 88 ALA A C 1
ATOM 700 O O . ALA A 1 88 ? -3.627 -9.922 -1.519 1.00 98.31 88 ALA A O 1
ATOM 701 N N . VAL A 1 89 ? -5.700 -10.647 -1.978 1.00 98.00 89 VAL A N 1
ATOM 702 C CA . VAL A 1 89 ? -6.059 -10.989 -0.596 1.00 98.00 89 VAL A CA 1
ATOM 703 C C . VAL A 1 89 ? -6.011 -12.508 -0.458 1.00 98.00 89 VAL A C 1
ATOM 705 O O . VAL A 1 89 ? -6.848 -13.214 -1.013 1.00 98.00 89 VAL A O 1
ATOM 708 N N . ASN A 1 90 ? -5.040 -13.010 0.301 1.00 96.25 90 ASN A N 1
ATOM 709 C CA . ASN A 1 90 ? -4.749 -14.433 0.453 1.00 96.25 90 ASN A CA 1
ATOM 710 C C . ASN A 1 90 ? -4.943 -14.855 1.915 1.00 96.25 90 ASN A C 1
ATOM 712 O O . ASN A 1 90 ? -4.008 -14.892 2.718 1.00 96.25 90 ASN A O 1
ATOM 716 N N . GLY A 1 91 ? -6.187 -15.162 2.287 1.00 95.06 91 GLY A N 1
ATOM 717 C CA . GLY A 1 91 ? -6.532 -15.577 3.647 1.00 95.06 91 GLY A CA 1
ATOM 718 C C . GLY A 1 91 ? -6.255 -14.480 4.679 1.00 95.06 91 GLY A C 1
ATOM 719 O O . GLY A 1 91 ? -7.050 -13.551 4.819 1.00 95.06 91 GLY A O 1
ATOM 720 N N . ARG A 1 92 ? -5.141 -14.609 5.415 1.00 96.81 92 ARG A N 1
ATOM 721 C CA . ARG A 1 92 ? -4.695 -13.659 6.457 1.00 96.81 92 ARG A CA 1
ATOM 722 C C . ARG A 1 92 ? -3.623 -12.680 5.979 1.00 96.81 92 ARG A C 1
ATOM 724 O O . ARG A 1 92 ? -3.119 -11.895 6.779 1.00 96.81 92 ARG A O 1
ATOM 731 N N . GLU A 1 93 ? -3.255 -12.737 4.710 1.00 98.38 93 GLU A N 1
ATOM 732 C CA . GLU A 1 93 ? -2.212 -11.900 4.132 1.00 98.38 93 GLU A CA 1
ATOM 733 C C . GLU A 1 93 ? -2.750 -11.117 2.942 1.00 98.38 93 GLU A C 1
ATOM 735 O O . GLU A 1 93 ? -3.694 -11.530 2.265 1.00 98.38 93 GLU A O 1
ATOM 740 N N . VAL A 1 94 ? -2.130 -9.974 2.694 1.00 98.69 94 VAL A N 1
ATOM 741 C CA . VAL A 1 94 ? -2.389 -9.131 1.538 1.00 98.69 94 VAL A CA 1
ATOM 742 C C . VAL A 1 94 ? -1.076 -8.927 0.813 1.00 98.69 94 VAL A C 1
ATOM 744 O O . VAL A 1 94 ? -0.117 -8.425 1.396 1.00 98.69 94 VAL A O 1
ATOM 747 N N . GLU A 1 95 ? -1.052 -9.281 -0.461 1.00 98.62 95 GLU A N 1
ATOM 748 C CA . GLU A 1 95 ? 0.060 -9.015 -1.358 1.00 98.62 95 GLU A CA 1
ATOM 749 C C . GLU A 1 95 ? -0.233 -7.753 -2.170 1.00 98.62 95 GLU A C 1
ATOM 751 O O . GLU A 1 95 ? -1.329 -7.603 -2.715 1.00 98.62 95 GLU A O 1
ATOM 756 N N . VAL A 1 96 ? 0.728 -6.833 -2.226 1.00 98.62 96 VAL A N 1
ATOM 757 C CA . VAL A 1 96 ? 0.625 -5.600 -3.012 1.00 98.62 96 VAL A CA 1
ATOM 758 C C . VAL A 1 96 ? 1.877 -5.449 -3.859 1.00 98.62 96 VAL A C 1
ATOM 760 O O . VAL A 1 96 ? 2.970 -5.278 -3.314 1.00 98.62 96 VAL A O 1
ATOM 763 N N . THR A 1 97 ? 1.711 -5.455 -5.179 1.00 98.50 97 THR A N 1
ATOM 764 C CA . THR A 1 97 ? 2.786 -5.164 -6.126 1.00 98.50 97 THR A CA 1
ATOM 765 C C . THR A 1 97 ? 2.688 -3.726 -6.601 1.00 98.50 97 THR A C 1
ATOM 767 O O . THR A 1 97 ? 1.686 -3.286 -7.172 1.00 98.50 97 THR A O 1
ATOM 770 N N . TYR A 1 98 ? 3.769 -2.989 -6.402 1.00 97.75 98 TYR A N 1
ATOM 771 C CA . TYR A 1 98 ? 3.973 -1.657 -6.944 1.00 97.75 98 TYR A CA 1
ATOM 772 C C . TYR A 1 98 ? 4.914 -1.729 -8.135 1.00 97.75 98 TYR A C 1
ATOM 774 O O . TYR A 1 98 ? 5.874 -2.499 -8.130 1.00 97.75 98 TYR A O 1
ATOM 782 N N . ALA A 1 99 ? 4.703 -0.854 -9.112 1.00 97.25 99 ALA A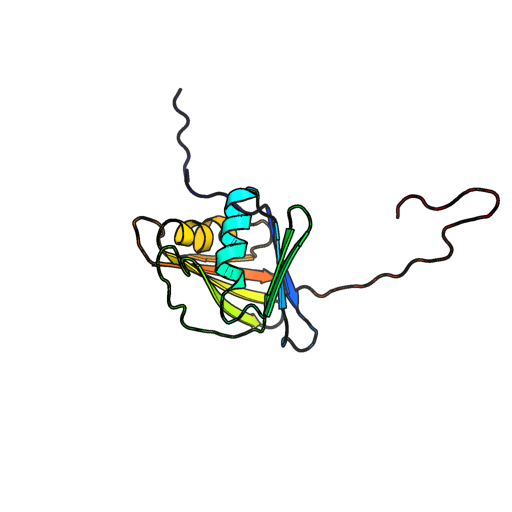 N 1
ATOM 783 C CA . ALA A 1 99 ? 5.660 -0.642 -10.187 1.00 97.25 99 ALA A CA 1
ATOM 784 C C . ALA A 1 99 ? 5.971 0.845 -10.347 1.00 97.25 99 ALA A C 1
ATOM 786 O O . ALA A 1 99 ? 5.125 1.713 -10.105 1.00 97.25 99 ALA A O 1
ATOM 787 N N . GLY A 1 100 ? 7.192 1.151 -10.776 1.00 95.81 100 GLY A N 1
ATOM 788 C CA . GLY A 1 100 ? 7.610 2.521 -11.027 1.00 95.81 100 GLY A CA 1
ATOM 789 C C . GLY A 1 100 ? 8.790 2.637 -11.979 1.00 95.81 100 GLY A C 1
ATOM 790 O O . GLY A 1 100 ? 9.639 1.757 -12.060 1.00 95.81 100 GLY A O 1
ATOM 791 N N . LEU A 1 101 ? 8.842 3.757 -12.693 1.00 94.75 101 LEU A N 1
ATOM 792 C CA . LEU A 1 101 ? 9.889 4.122 -13.638 1.00 94.75 101 LEU A CA 1
ATOM 793 C C . LEU A 1 101 ? 10.899 5.070 -12.976 1.00 94.75 101 LEU A C 1
ATOM 795 O O . LEU A 1 101 ? 10.520 6.055 -12.331 1.00 94.75 101 LEU A O 1
ATOM 799 N N . GLY A 1 102 ? 12.193 4.802 -13.159 1.00 90.81 102 GLY A N 1
ATOM 800 C CA . GLY A 1 102 ? 13.274 5.654 -12.661 1.00 90.81 102 GLY A CA 1
ATOM 801 C C . GLY A 1 102 ? 13.214 5.833 -11.141 1.00 90.81 102 GLY A C 1
ATOM 802 O O . GLY A 1 102 ? 13.210 4.853 -10.400 1.00 90.81 102 GLY A O 1
ATOM 803 N N . GLY A 1 103 ? 13.147 7.083 -10.668 1.00 87.56 103 GLY A N 1
ATOM 804 C CA . GLY A 1 103 ? 13.027 7.387 -9.234 1.00 87.56 103 GLY A CA 1
ATOM 805 C C . GLY A 1 103 ? 11.739 6.849 -8.597 1.00 87.56 103 GLY A C 1
ATOM 806 O O . GLY A 1 103 ? 11.751 6.447 -7.437 1.00 87.56 103 GLY A O 1
ATOM 807 N N . GLY A 1 104 ? 10.651 6.741 -9.369 1.00 89.06 104 GLY A N 1
ATOM 808 C CA . GLY A 1 104 ? 9.416 6.098 -8.911 1.00 89.06 104 GLY A CA 1
ATOM 809 C C . GLY A 1 104 ? 9.608 4.616 -8.591 1.00 89.06 104 GLY A C 1
ATOM 810 O O . GLY A 1 104 ? 8.939 4.092 -7.704 1.00 89.06 104 GLY A O 1
ATOM 811 N N . GLY A 1 105 ? 10.558 3.967 -9.271 1.00 91.06 105 GLY A N 1
ATOM 812 C CA . GLY A 1 105 ? 10.935 2.580 -9.031 1.00 91.06 105 GLY A CA 1
ATOM 813 C C . GLY A 1 105 ? 11.566 2.359 -7.658 1.00 91.06 105 GLY A C 1
ATOM 814 O O . GLY A 1 105 ? 11.250 1.370 -7.017 1.00 91.06 105 GLY A O 1
ATOM 815 N N . VAL A 1 106 ? 12.375 3.303 -7.158 1.00 91.00 106 VAL A N 1
ATOM 816 C CA . VAL A 1 106 ? 12.963 3.227 -5.801 1.00 91.00 106 VAL A CA 1
ATOM 817 C C . VAL A 1 106 ? 11.864 3.264 -4.732 1.00 91.00 106 VAL A C 1
ATOM 819 O O . VAL A 1 106 ? 11.882 2.505 -3.764 1.00 91.00 106 VAL A O 1
ATOM 822 N N . GLY A 1 107 ? 10.861 4.121 -4.951 1.00 89.75 107 GLY A N 1
ATOM 823 C CA . GLY A 1 107 ? 9.672 4.211 -4.106 1.00 89.75 107 GLY A CA 1
ATOM 824 C C . GLY A 1 107 ? 8.786 2.960 -4.155 1.00 89.75 107 GLY A C 1
ATOM 825 O O . GLY A 1 107 ? 8.175 2.600 -3.149 1.00 89.75 107 GLY A O 1
ATOM 826 N N . ALA A 1 108 ? 8.690 2.321 -5.323 1.00 90.56 108 ALA A N 1
ATOM 827 C CA . ALA A 1 108 ? 7.917 1.096 -5.536 1.00 90.56 108 ALA A CA 1
ATOM 828 C C . ALA A 1 108 ? 8.589 -0.145 -4.925 1.00 90.56 108 ALA A C 1
ATOM 830 O O . ALA A 1 108 ? 7.903 -1.111 -4.619 1.00 90.56 108 ALA A O 1
ATOM 831 N N . THR A 1 109 ? 9.908 -0.111 -4.729 1.00 93.19 109 THR A N 1
ATOM 832 C CA . THR A 1 109 ? 10.691 -1.223 -4.185 1.00 93.19 109 THR A CA 1
ATOM 833 C C . THR A 1 109 ? 11.043 -1.000 -2.713 1.00 93.19 109 THR A C 1
ATOM 835 O O . THR A 1 109 ? 10.211 -1.179 -1.821 1.00 93.19 109 THR A O 1
ATOM 838 N N . LEU A 1 110 ? 12.281 -0.590 -2.442 1.00 92.44 110 LEU A N 1
ATOM 839 C CA . LEU A 1 110 ? 12.915 -0.669 -1.131 1.00 92.44 110 LEU A CA 1
ATOM 840 C C . LEU A 1 110 ? 12.299 0.296 -0.111 1.00 92.44 110 LEU A C 1
ATOM 842 O O . LEU A 1 110 ? 12.222 -0.026 1.072 1.00 92.44 110 LEU A O 1
ATOM 846 N N . SER A 1 111 ? 11.795 1.451 -0.559 1.00 93.31 111 SER A N 1
ATOM 847 C CA . SER A 1 111 ? 11.143 2.420 0.331 1.00 93.31 111 SER A CA 1
ATOM 848 C C . SER A 1 111 ? 9.912 1.853 1.039 1.00 93.31 111 SER A C 1
ATOM 850 O O . SER A 1 111 ? 9.697 2.145 2.214 1.00 93.31 111 SER A O 1
ATOM 852 N N . ARG A 1 112 ? 9.095 1.058 0.340 1.00 95.06 112 ARG A N 1
ATOM 853 C CA . ARG A 1 112 ? 7.913 0.415 0.934 1.00 95.06 112 ARG A CA 1
ATOM 854 C C . ARG A 1 112 ? 8.254 -0.911 1.593 1.00 95.06 112 ARG A C 1
ATOM 856 O O . ARG A 1 112 ? 7.702 -1.204 2.644 1.00 95.06 112 ARG A O 1
ATOM 863 N N . ALA A 1 113 ? 9.179 -1.666 1.005 1.00 95.00 113 ALA A N 1
ATOM 864 C CA . ALA A 1 113 ? 9.642 -2.947 1.527 1.00 95.00 113 ALA A CA 1
ATOM 865 C C . ALA A 1 113 ? 10.181 -2.867 2.962 1.00 95.00 113 ALA A C 1
ATOM 867 O O . ALA A 1 113 ? 9.981 -3.794 3.737 1.00 95.00 113 ALA A O 1
ATOM 868 N N . GLY A 1 114 ? 10.844 -1.762 3.320 1.00 93.19 114 GLY A N 1
ATOM 869 C CA . GLY A 1 114 ? 11.389 -1.563 4.664 1.00 93.19 114 GLY A CA 1
ATOM 870 C C . GLY A 1 114 ? 10.377 -1.119 5.725 1.00 93.19 114 GLY A C 1
ATOM 871 O O . GLY A 1 114 ? 10.793 -0.847 6.848 1.00 93.19 114 GLY A O 1
ATOM 872 N N . ALA A 1 115 ? 9.090 -0.963 5.392 1.00 95.88 115 ALA A N 1
ATOM 873 C CA . ALA A 1 115 ? 8.099 -0.512 6.365 1.00 95.88 115 ALA A CA 1
ATOM 874 C C . ALA A 1 115 ? 7.874 -1.551 7.474 1.00 95.88 115 ALA A C 1
ATOM 876 O O . ALA A 1 115 ? 7.892 -2.751 7.214 1.00 95.88 115 ALA A O 1
ATOM 877 N N . GLU A 1 116 ? 7.606 -1.079 8.695 1.00 94.69 116 GLU A N 1
ATOM 878 C CA . GLU A 1 116 ? 7.552 -1.903 9.916 1.00 94.69 116 GLU A CA 1
ATOM 879 C C . GLU A 1 116 ? 6.584 -3.098 9.822 1.00 94.69 116 GLU A C 1
ATOM 881 O O . GLU A 1 116 ? 6.849 -4.170 10.356 1.00 94.69 116 GLU A O 1
ATOM 886 N N . ASP A 1 117 ? 5.470 -2.928 9.112 1.00 94.62 117 ASP A N 1
ATOM 887 C CA . ASP A 1 117 ? 4.406 -3.928 8.984 1.00 94.62 117 ASP A CA 1
ATOM 888 C C . ASP A 1 117 ? 4.626 -4.977 7.885 1.00 94.62 117 ASP A C 1
ATOM 890 O O . ASP A 1 117 ? 3.788 -5.869 7.714 1.00 94.62 117 ASP A O 1
ATOM 894 N N . VAL A 1 118 ? 5.684 -4.845 7.082 1.00 98.12 118 VAL A N 1
ATOM 895 C CA . VAL A 1 118 ? 5.944 -5.746 5.954 1.00 98.12 118 VAL A CA 1
ATOM 896 C C . VAL A 1 118 ? 6.470 -7.079 6.477 1.00 98.12 118 VAL A C 1
ATOM 898 O O . VAL A 1 118 ? 7.537 -7.152 7.077 1.00 98.12 118 VAL A O 1
ATOM 901 N N . LEU A 1 119 ? 5.726 -8.156 6.216 1.00 98.31 119 LEU A N 1
ATOM 902 C CA . LEU A 1 119 ? 6.092 -9.517 6.622 1.00 98.31 119 LEU A CA 1
ATOM 903 C C . LEU A 1 119 ? 7.243 -10.068 5.781 1.00 98.31 119 LEU A C 1
ATOM 905 O O . LEU A 1 119 ? 8.136 -10.744 6.285 1.00 98.31 119 LEU A O 1
ATOM 909 N N . ARG A 1 120 ? 7.174 -9.820 4.474 1.00 98.25 120 ARG A N 1
ATOM 910 C CA . ARG A 1 120 ? 8.172 -10.205 3.474 1.00 98.25 120 ARG A CA 1
ATOM 911 C C . ARG A 1 120 ? 7.983 -9.358 2.224 1.00 98.25 120 ARG A C 1
ATOM 913 O O . ARG A 1 120 ? 6.902 -8.809 2.005 1.00 98.25 120 ARG A O 1
ATOM 920 N N . TYR A 1 121 ? 9.020 -9.277 1.404 1.00 98.38 121 TYR A N 1
ATOM 921 C CA . TYR A 1 121 ? 8.956 -8.580 0.131 1.00 98.38 121 TYR A CA 1
ATOM 922 C C . TYR A 1 121 ? 9.856 -9.232 -0.914 1.00 98.38 121 TYR A C 1
ATOM 924 O O . TYR A 1 121 ? 10.833 -9.902 -0.584 1.00 98.38 121 TYR A O 1
ATOM 932 N N . GLU A 1 122 ? 9.543 -8.956 -2.171 1.00 97.94 122 GLU A N 1
ATOM 933 C CA . GLU A 1 122 ? 10.405 -9.195 -3.321 1.00 97.94 122 GLU A CA 1
ATOM 934 C C . GLU A 1 122 ? 10.555 -7.882 -4.086 1.00 97.94 122 GLU A C 1
ATOM 936 O O . GLU A 1 122 ? 9.600 -7.116 -4.219 1.00 97.94 122 GLU A O 1
ATOM 941 N N . ALA A 1 123 ? 11.756 -7.585 -4.572 1.00 96.50 123 ALA A N 1
ATOM 942 C CA . ALA A 1 123 ? 12.011 -6.359 -5.312 1.00 96.50 123 ALA A CA 1
ATOM 943 C C . ALA A 1 123 ? 13.011 -6.599 -6.437 1.00 96.50 123 ALA A C 1
ATOM 945 O O . ALA A 1 123 ? 14.040 -7.246 -6.247 1.00 96.50 123 ALA A O 1
ATOM 946 N N . THR A 1 124 ? 12.729 -6.029 -7.604 1.00 95.25 124 THR A N 1
ATOM 947 C CA . THR A 1 124 ? 13.711 -5.934 -8.682 1.00 95.25 124 THR A CA 1
ATOM 948 C C . THR A 1 124 ? 14.698 -4.801 -8.402 1.00 95.25 124 THR A C 1
ATOM 950 O O . THR A 1 124 ? 14.441 -3.905 -7.592 1.00 95.25 124 THR A O 1
ATOM 953 N N . GLU A 1 125 ? 15.799 -4.765 -9.150 1.00 91.50 125 GLU A N 1
ATOM 954 C CA . GLU A 1 125 ? 16.668 -3.587 -9.177 1.00 91.50 125 GLU A CA 1
ATOM 955 C C . GLU A 1 125 ? 15.884 -2.319 -9.562 1.00 91.50 125 GLU A C 1
ATOM 957 O O . GLU A 1 125 ? 14.914 -2.369 -10.326 1.00 91.50 125 GLU A O 1
ATOM 962 N N . SER A 1 126 ? 16.304 -1.166 -9.032 1.00 90.56 126 SER A N 1
ATOM 963 C CA . SER A 1 126 ? 15.637 0.123 -9.246 1.00 90.56 126 SER A CA 1
ATOM 964 C C . SER A 1 126 ? 16.621 1.251 -9.570 1.00 90.56 126 SER A C 1
ATOM 966 O O . SER A 1 126 ? 17.816 1.154 -9.305 1.00 90.56 126 SER A O 1
ATOM 968 N N . GLY A 1 127 ? 16.115 2.329 -10.181 1.00 83.06 127 GLY A N 1
ATOM 969 C CA . GLY A 1 127 ? 16.909 3.490 -10.593 1.00 83.06 127 GLY A CA 1
ATOM 970 C C . GLY A 1 127 ? 17.398 3.448 -12.048 1.00 83.06 127 GLY A C 1
ATOM 971 O O . GLY A 1 127 ? 17.208 2.475 -12.779 1.00 83.06 127 GLY A O 1
ATOM 972 N N . GLY A 1 128 ? 18.012 4.550 -12.497 1.00 79.44 128 GLY A N 1
ATOM 973 C CA . GLY A 1 128 ? 18.615 4.654 -13.835 1.00 79.44 128 GLY A CA 1
ATOM 974 C C . GLY A 1 128 ? 17.632 4.466 -14.999 1.00 79.44 128 GLY A C 1
ATOM 975 O O . GLY A 1 128 ? 17.937 3.745 -15.939 1.00 79.44 128 GLY A O 1
ATOM 976 N N . GLY A 1 129 ? 16.433 5.057 -14.918 1.00 81.31 129 GLY A N 1
ATOM 977 C CA . GLY A 1 129 ? 15.414 5.010 -15.983 1.00 81.31 129 GLY A CA 1
ATOM 978 C C . GLY A 1 129 ? 14.683 3.673 -16.153 1.00 81.31 129 GLY A C 1
ATOM 979 O O . GLY A 1 129 ? 13.775 3.587 -16.972 1.00 81.31 129 GLY A O 1
ATOM 980 N N . ARG A 1 130 ? 15.038 2.644 -15.377 1.00 89.19 130 ARG A N 1
ATOM 981 C CA . ARG A 1 130 ? 14.427 1.310 -15.446 1.00 89.19 130 ARG A CA 1
ATOM 982 C C . ARG A 1 130 ? 13.014 1.301 -14.875 1.00 89.19 130 ARG A C 1
ATOM 984 O O . ARG A 1 130 ? 12.686 2.110 -14.004 1.00 89.19 130 ARG A O 1
ATOM 991 N N . VAL A 1 131 ? 12.210 0.346 -15.331 1.00 94.19 131 VAL A N 1
ATOM 992 C CA . VAL A 1 131 ? 11.001 -0.071 -14.617 1.00 94.19 131 VAL A CA 1
ATOM 993 C C . VAL A 1 131 ? 11.426 -1.010 -13.497 1.00 94.19 131 VAL A C 1
ATOM 995 O O . VAL A 1 131 ? 12.130 -1.984 -13.751 1.00 94.19 131 VAL A O 1
ATOM 998 N N . ALA A 1 132 ? 10.997 -0.709 -12.278 1.00 95.81 132 ALA A N 1
ATOM 999 C CA . ALA A 1 132 ? 11.209 -1.544 -11.109 1.00 95.81 132 ALA A CA 1
ATOM 1000 C C . ALA A 1 132 ? 9.869 -1.968 -10.514 1.00 95.81 132 ALA A C 1
ATOM 1002 O O . ALA A 1 132 ? 8.896 -1.207 -10.570 1.00 95.81 132 ALA A O 1
ATOM 1003 N N . ARG A 1 133 ? 9.844 -3.166 -9.931 1.00 97.50 133 ARG A N 1
ATOM 1004 C CA . ARG A 1 133 ? 8.684 -3.742 -9.254 1.00 97.50 133 ARG A CA 1
ATOM 1005 C C . ARG A 1 133 ? 9.052 -4.173 -7.850 1.00 97.50 133 ARG A C 1
ATOM 1007 O O . ARG A 1 133 ? 10.107 -4.774 -7.654 1.00 97.50 133 ARG A O 1
ATOM 1014 N N . GLY A 1 134 ? 8.181 -3.862 -6.901 1.00 97.62 134 GLY A N 1
ATOM 1015 C CA . GLY A 1 134 ? 8.290 -4.313 -5.522 1.00 97.62 134 GLY A CA 1
ATOM 1016 C C . GLY A 1 134 ? 6.969 -4.895 -5.060 1.00 97.62 134 GLY A C 1
ATOM 1017 O O . GLY A 1 134 ? 5.949 -4.208 -5.089 1.00 97.62 134 GLY A O 1
ATOM 1018 N N . THR A 1 135 ? 6.998 -6.147 -4.628 1.00 98.62 135 THR A N 1
ATOM 1019 C CA . THR A 1 135 ? 5.868 -6.829 -4.007 1.00 98.62 135 THR A CA 1
ATOM 1020 C C . THR A 1 135 ? 6.107 -6.882 -2.511 1.00 98.62 135 THR A C 1
ATOM 1022 O O . THR A 1 135 ? 7.131 -7.401 -2.076 1.00 98.62 135 THR A O 1
ATOM 1025 N N . ILE A 1 136 ? 5.176 -6.357 -1.719 1.00 98.62 136 ILE A N 1
ATOM 1026 C CA . ILE A 1 136 ? 5.190 -6.502 -0.259 1.00 98.62 136 ILE A CA 1
ATOM 1027 C C . ILE A 1 136 ? 4.033 -7.389 0.176 1.00 98.62 136 ILE A C 1
ATOM 1029 O O . ILE A 1 136 ? 2.953 -7.348 -0.417 1.00 98.62 136 ILE A O 1
ATOM 1033 N N . VAL A 1 137 ? 4.242 -8.139 1.252 1.00 98.75 137 VAL A N 1
ATOM 1034 C CA . VAL A 1 137 ? 3.184 -8.891 1.921 1.00 98.75 137 VAL A CA 1
ATOM 1035 C C . VAL A 1 137 ? 2.923 -8.290 3.292 1.00 98.75 137 VAL A C 1
ATOM 1037 O O . VAL A 1 137 ? 3.840 -8.099 4.091 1.00 98.75 137 VAL A O 1
ATOM 1040 N N . LEU A 1 138 ? 1.656 -7.995 3.555 1.00 98.75 138 LEU A N 1
ATOM 1041 C CA . LEU A 1 138 ? 1.162 -7.357 4.768 1.00 98.75 138 LEU A CA 1
ATOM 1042 C C . LEU A 1 138 ? 0.187 -8.291 5.497 1.00 98.75 138 LEU A C 1
ATOM 1044 O O . LEU A 1 138 ? -0.505 -9.082 4.850 1.00 98.75 138 LEU A O 1
ATOM 1048 N N . PRO A 1 139 ? 0.039 -8.167 6.826 1.00 98.38 139 PRO A N 1
ATOM 1049 C CA . PRO A 1 139 ? -1.074 -8.784 7.531 1.00 98.38 139 PRO A CA 1
ATOM 1050 C C . PRO A 1 139 ? -2.403 -8.205 7.030 1.00 98.38 139 PRO A C 1
ATOM 1052 O O . PRO A 1 139 ? -2.554 -6.977 6.960 1.00 98.38 139 PRO A O 1
ATOM 1055 N N . ARG A 1 140 ? -3.384 -9.072 6.754 1.00 97.81 140 ARG A N 1
ATOM 1056 C CA . ARG A 1 140 ? -4.783 -8.663 6.569 1.00 97.81 140 ARG A CA 1
ATOM 1057 C C . ARG A 1 140 ? -5.295 -8.114 7.895 1.00 97.81 140 ARG A C 1
ATOM 1059 O O . ARG A 1 140 ? -5.267 -8.809 8.910 1.00 97.81 140 ARG A O 1
ATOM 1066 N N . ARG A 1 141 ? -5.764 -6.870 7.880 1.00 97.62 141 ARG A N 1
ATOM 1067 C CA . ARG A 1 141 ? -6.423 -6.231 9.022 1.00 97.62 141 ARG A CA 1
ATOM 1068 C C . ARG A 1 141 ? -7.889 -5.991 8.714 1.00 97.62 141 ARG A C 1
ATOM 1070 O O . ARG A 1 141 ? -8.269 -5.824 7.560 1.00 97.62 141 ARG A O 1
ATOM 1077 N N . GLU A 1 142 ? -8.679 -5.900 9.768 1.00 95.50 142 GLU A N 1
ATOM 1078 C CA . GLU A 1 142 ? -10.098 -5.560 9.719 1.00 95.50 142 GLU A CA 1
ATOM 1079 C C . GLU A 1 142 ? -10.324 -4.261 10.497 1.00 95.50 142 GLU A C 1
ATOM 1081 O O . GLU A 1 142 ? -9.507 -3.858 11.334 1.00 95.50 142 GLU A O 1
ATOM 1086 N N . ARG A 1 143 ? -11.420 -3.560 10.199 1.00 92.75 143 ARG A N 1
ATOM 1087 C CA . ARG A 1 143 ? -11.771 -2.321 10.897 1.00 92.75 143 ARG A CA 1
ATOM 1088 C C . ARG A 1 143 ? -12.705 -2.625 12.060 1.00 92.75 143 ARG A C 1
ATOM 1090 O O . ARG A 1 143 ? -13.870 -2.931 11.849 1.00 92.75 143 ARG A O 1
ATOM 1097 N N . MET A 1 144 ? -12.214 -2.434 13.279 1.00 91.75 144 MET A N 1
ATOM 1098 C CA . MET A 1 144 ? -13.048 -2.416 14.479 1.00 91.75 144 MET A CA 1
ATOM 1099 C C . MET A 1 144 ? -13.580 -1.000 14.721 1.00 91.75 144 MET A C 1
ATOM 1101 O O . MET A 1 144 ? -12.814 -0.035 14.700 1.00 91.75 144 MET A O 1
ATOM 1105 N N . ILE A 1 145 ? -14.889 -0.871 14.935 1.00 91.00 145 ILE A N 1
ATOM 1106 C CA . ILE A 1 145 ? -15.541 0.391 15.305 1.00 91.00 145 ILE A CA 1
ATOM 1107 C C . ILE A 1 145 ? -16.005 0.255 16.753 1.00 91.00 145 ILE A C 1
ATOM 1109 O O . ILE A 1 145 ? -16.762 -0.659 17.069 1.00 91.00 145 ILE A O 1
ATOM 1113 N N . ILE A 1 146 ? -15.544 1.156 17.620 1.00 92.25 146 ILE A N 1
ATOM 1114 C CA . ILE A 1 146 ? -15.910 1.199 19.039 1.00 92.25 146 ILE A CA 1
ATOM 1115 C C . ILE A 1 146 ? -16.676 2.499 19.280 1.00 92.25 146 ILE A C 1
ATOM 1117 O O . ILE A 1 146 ? -16.172 3.576 18.964 1.00 92.25 146 ILE A O 1
ATOM 1121 N N . GLY A 1 147 ? -17.899 2.391 19.798 1.00 91.62 147 GLY A N 1
ATOM 1122 C CA . GLY A 1 147 ? -18.716 3.527 20.220 1.00 91.62 147 GLY A CA 1
ATOM 1123 C C . GLY A 1 147 ? -18.672 3.668 21.736 1.00 91.62 147 GLY A C 1
ATOM 1124 O O . GLY A 1 147 ? -18.823 2.674 22.443 1.00 91.62 147 GLY A O 1
ATOM 1125 N N . ILE A 1 148 ? -18.445 4.887 22.218 1.00 89.88 148 ILE A N 1
ATOM 1126 C CA . ILE A 1 148 ? -18.415 5.231 23.642 1.00 89.88 148 ILE A CA 1
ATOM 1127 C C . ILE A 1 148 ? -19.300 6.468 23.814 1.00 89.88 148 ILE A C 1
ATOM 1129 O O . ILE A 1 148 ? -19.206 7.395 23.011 1.00 89.88 148 ILE A O 1
ATOM 1133 N N . ASP A 1 149 ? -20.177 6.443 24.813 1.00 89.38 149 ASP A N 1
ATOM 1134 C CA . ASP A 1 149 ? -21.175 7.477 25.112 1.00 89.38 149 ASP A CA 1
ATOM 1135 C C . ASP A 1 149 ? -21.291 7.659 26.641 1.00 89.38 149 ASP A C 1
ATOM 1137 O O . ASP A 1 149 ? -20.695 6.881 27.390 1.00 89.38 149 ASP A O 1
ATOM 1141 N N . ASP A 1 150 ? -22.043 8.672 27.085 1.00 90.19 150 ASP A N 1
ATOM 1142 C CA . ASP A 1 150 ? -22.323 9.012 28.495 1.00 90.19 150 ASP A CA 1
ATOM 1143 C C . ASP A 1 150 ? -21.055 9.259 29.335 1.00 90.19 150 ASP A C 1
ATOM 1145 O O . ASP A 1 150 ? -20.924 8.850 30.488 1.00 90.19 150 ASP A O 1
ATOM 1149 N N .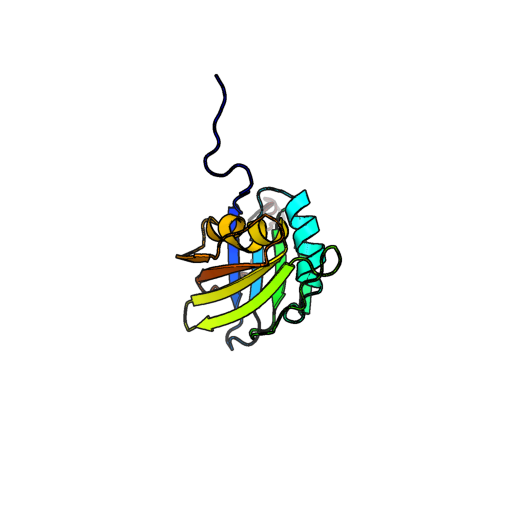 THR A 1 151 ? -20.063 9.909 28.724 1.00 90.88 151 THR A N 1
ATOM 1150 C CA . THR A 1 151 ? -18.762 10.184 29.355 1.00 90.88 151 THR A CA 1
ATOM 1151 C C . THR A 1 151 ? -18.695 11.535 30.071 1.00 90.88 151 THR A C 1
ATOM 1153 O O . THR A 1 151 ? -17.620 11.964 30.497 1.00 90.88 151 THR A O 1
ATOM 1156 N N . ASP A 1 152 ? -19.811 12.255 30.166 1.00 89.25 152 ASP A N 1
ATOM 1157 C CA . ASP A 1 152 ? -19.897 13.536 30.852 1.00 89.25 152 ASP A CA 1
ATOM 1158 C C . ASP A 1 152 ? -20.914 13.543 31.988 1.00 89.25 152 ASP A C 1
ATOM 1160 O O . ASP A 1 152 ? -21.910 12.829 32.000 1.00 89.25 152 ASP A O 1
ATOM 1164 N N . SER A 1 153 ? -20.642 14.381 32.982 1.00 91.00 153 SER A N 1
ATOM 1165 C CA . SER A 1 153 ? -21.541 14.634 34.092 1.00 91.00 153 SER A CA 1
ATOM 1166 C C . SER A 1 153 ? -21.757 16.129 34.279 1.00 91.00 153 SER A C 1
ATOM 1168 O O . SER A 1 153 ? -20.886 16.969 34.035 1.00 91.00 153 SER A O 1
ATOM 1170 N N . LYS A 1 154 ? -22.943 16.473 34.789 1.00 90.69 154 LYS A N 1
ATOM 1171 C CA . LYS A 1 154 ? -23.343 17.866 35.043 1.00 90.69 154 LYS A CA 1
ATOM 1172 C C . LYS A 1 154 ? -22.550 18.536 36.170 1.00 90.69 154 LYS A C 1
ATOM 1174 O O . LYS A 1 154 ? -22.643 19.751 36.321 1.00 90.69 154 LYS A O 1
ATOM 1179 N N . THR A 1 155 ? -21.838 17.759 36.987 1.00 92.19 155 THR A N 1
ATOM 1180 C CA . THR A 1 155 ? -21.205 18.230 38.230 1.00 92.19 155 THR A CA 1
ATOM 1181 C C . THR A 1 155 ? -19.698 18.009 38.285 1.00 92.19 155 THR A C 1
ATOM 1183 O O . THR A 1 155 ? -19.020 18.775 38.962 1.00 92.19 155 THR A O 1
ATOM 1186 N N . GLU A 1 156 ? -19.166 16.995 37.604 1.00 89.75 156 GLU A N 1
ATOM 1187 C CA . GLU A 1 156 ? -17.751 16.599 37.712 1.00 89.75 156 GLU A CA 1
ATOM 1188 C C . GLU A 1 156 ? -16.956 16.944 36.446 1.00 89.75 156 GLU A C 1
ATOM 1190 O O . GLU A 1 156 ? -15.764 17.231 36.534 1.00 89.75 156 GLU A O 1
ATOM 1195 N N . GLY A 1 157 ? -17.619 16.989 35.286 1.00 85.62 157 GLY A N 1
ATOM 1196 C CA . GLY A 1 157 ? -17.018 17.366 34.008 1.00 85.62 157 GLY A CA 1
ATOM 1197 C C . GLY A 1 157 ? -17.267 16.336 32.910 1.00 85.62 157 GLY A C 1
ATOM 1198 O O . GLY A 1 157 ? -18.047 15.407 33.077 1.00 85.62 157 GLY A O 1
ATOM 1199 N N . ALA A 1 158 ? -16.596 16.515 31.775 1.00 88.50 158 ALA A N 1
ATOM 1200 C CA . ALA A 1 158 ? -16.686 15.638 30.612 1.00 88.50 158 ALA A CA 1
ATOM 1201 C C . ALA A 1 158 ? -15.341 14.972 30.326 1.00 88.50 158 ALA A C 1
ATOM 1203 O O . ALA A 1 158 ? -14.289 15.590 30.531 1.00 88.50 158 ALA A O 1
ATOM 1204 N N . THR A 1 159 ? -15.352 13.747 29.798 1.00 84.94 159 THR A N 1
ATOM 1205 C CA . THR A 1 159 ? -14.139 13.147 29.235 1.00 84.94 159 THR A CA 1
ATOM 1206 C C . THR A 1 159 ? -13.638 13.992 28.063 1.00 84.94 159 THR A C 1
ATOM 1208 O O . THR A 1 159 ? -14.251 14.066 27.004 1.00 84.94 159 THR A O 1
ATOM 1211 N N . TRP A 1 160 ? -12.504 14.660 28.275 1.00 77.44 160 TRP A N 1
ATOM 1212 C CA . TRP A 1 160 ? -11.869 15.533 27.285 1.00 77.44 160 TRP A CA 1
ATOM 1213 C C . TRP A 1 160 ? -11.199 14.753 26.144 1.00 77.44 160 TRP A C 1
ATOM 1215 O O . TRP A 1 160 ? -11.186 15.192 24.996 1.00 77.44 160 TRP A O 1
ATOM 1225 N N . SER A 1 161 ? -10.641 13.588 26.466 1.00 71.81 161 SER A N 1
ATOM 1226 C CA . SER A 1 161 ? -10.068 12.640 25.515 1.00 71.81 161 SER A CA 1
ATOM 1227 C C . SER A 1 161 ? -10.218 11.225 26.066 1.00 71.81 161 SER A C 1
ATOM 1229 O O . SER A 1 161 ? -9.956 11.018 27.252 1.00 71.81 161 SER A O 1
ATOM 1231 N N . LEU A 1 162 ? -10.611 10.288 25.204 1.00 63.31 162 LEU A N 1
ATOM 1232 C CA . LEU A 1 162 ? -10.612 8.843 25.450 1.00 63.31 162 LEU A CA 1
ATOM 1233 C C . LEU A 1 162 ? -9.279 8.222 25.025 1.00 63.31 162 LEU A C 1
ATOM 1235 O O . LEU A 1 162 ? -8.750 8.657 23.975 1.00 63.31 162 LEU A O 1
#

Foldseek 3Di:
DDDDDPCPLAFAWAAWDWEADPVNQKTKIKTQGPDPVVVVVVCQQACPDPQFPHWDDDPRITITIGGFDAADDPDDPPRRQKYWGGWDDDPFKIKTKIKGFASNQSVQADRHQRHPFFPHKDKDDHHDGDIIMIITMGTHHHDDDDDDDPQADPPPGGDPDD

pLDDT: mean 92.43, std 6.4, range [61.84, 98.75]